Protein AF-A0A7X6MEC7-F1 (afdb_monomer_lite)

Sequence (79 aa):
MYQEGKGTWFSMKITVTRPGKFTTEFDYDNEPGFLFHSGDGDYVRELRQFPRDEEHVPAWLREKVRARPGAKSEGRATG

Secondary structure (DSSP, 8-state):
--BTTTB--SEEEEEEETTTEEEEEEESSSPP--SS---HHHHHHHHHHS---GGGS-HHHHHHHHS-TT---------

Radius of gyration: 16.6 Å; chains: 1; bounding box: 44×42×38 Å

pLDDT: mean 85.73, std 17.38, range [39.66, 98.0]

Organism: NCBI:txid146802

Foldseek 3Di:
DADPQQFAFDDKDWDADPPGDIDMDTHQADDDPDPDDDQLVVLVVRCVVTPHHPVNQYPVSVVSVPPDRPPDPPDDDDD

Structure (mmCIF, N/CA/C/O backbone):
data_AF-A0A7X6MEC7-F1
#
_entry.id   AF-A0A7X6MEC7-F1
#
loop_
_atom_site.group_PDB
_atom_site.id
_atom_site.type_symbol
_atom_site.label_atom_id
_atom_site.label_alt_id
_atom_site.label_comp_id
_atom_site.label_asym_id
_atom_site.label_enti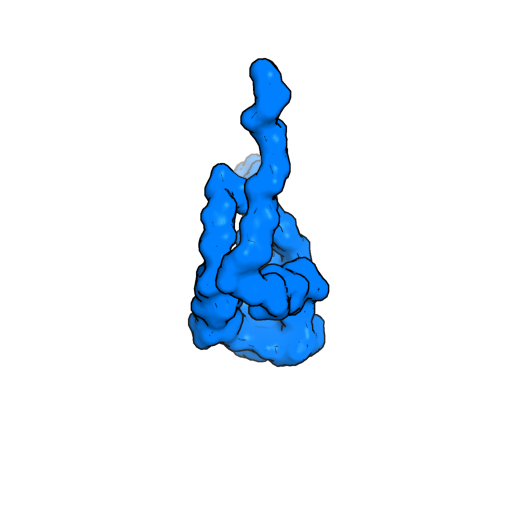ty_id
_atom_site.label_seq_id
_atom_site.pdbx_PDB_ins_code
_atom_site.Cartn_x
_atom_site.Cartn_y
_atom_site.Cartn_z
_atom_site.occupancy
_atom_site.B_iso_or_equiv
_atom_site.auth_seq_id
_atom_site.auth_comp_id
_atom_site.auth_asym_id
_atom_site.auth_atom_id
_atom_site.pdbx_PDB_model_num
ATOM 1 N N . MET A 1 1 ? -3.493 -6.020 5.140 1.00 86.44 1 MET A N 1
ATOM 2 C CA . MET A 1 1 ? -2.870 -7.370 5.191 1.00 86.44 1 MET A CA 1
ATOM 3 C C . MET A 1 1 ? -2.369 -7.759 3.798 1.00 86.44 1 MET A C 1
ATOM 5 O O . MET A 1 1 ? -2.513 -6.941 2.905 1.00 86.44 1 MET A O 1
ATOM 9 N N . TYR A 1 2 ? -1.784 -8.946 3.597 1.00 96.31 2 TYR A N 1
ATOM 10 C CA . TYR A 1 2 ? -1.515 -9.461 2.244 1.00 96.31 2 TYR A CA 1
ATOM 11 C C . TYR A 1 2 ? -2.783 -10.066 1.624 1.00 96.31 2 TYR A C 1
ATOM 13 O O . TYR A 1 2 ? -3.564 -10.707 2.331 1.00 96.31 2 TYR A O 1
ATOM 21 N N . GLN A 1 3 ? -2.964 -9.868 0.321 1.00 96.88 3 GLN A N 1
ATOM 22 C CA . GLN A 1 3 ? -3.990 -10.492 -0.510 1.00 96.88 3 GLN A CA 1
ATOM 23 C C . GLN A 1 3 ? -3.342 -10.943 -1.823 1.00 96.88 3 GLN A C 1
ATOM 25 O O . GLN A 1 3 ? -2.588 -10.184 -2.429 1.00 96.88 3 GLN A O 1
ATOM 30 N N . GLU A 1 4 ? -3.617 -12.172 -2.259 1.00 97.06 4 GLU A N 1
ATOM 31 C CA . GLU A 1 4 ? -3.109 -12.681 -3.538 1.00 97.06 4 GLU A CA 1
ATOM 32 C C . GLU A 1 4 ? -3.594 -11.801 -4.698 1.00 97.06 4 GLU A C 1
ATOM 34 O O . GLU A 1 4 ? -4.723 -11.312 -4.669 1.00 97.06 4 GLU A O 1
ATOM 39 N N . GLY A 1 5 ? -2.709 -11.506 -5.653 1.00 96.62 5 GLY A N 1
ATOM 40 C CA . GLY A 1 5 ? -2.975 -10.575 -6.758 1.00 96.62 5 GLY A CA 1
ATOM 41 C C . GLY A 1 5 ? -3.015 -9.094 -6.355 1.00 96.62 5 GLY A C 1
ATOM 42 O O . GLY A 1 5 ? -2.672 -8.228 -7.146 1.00 96.62 5 GLY A O 1
ATOM 43 N N . LYS A 1 6 ? -3.327 -8.740 -5.105 1.00 97.44 6 LYS A N 1
ATOM 44 C CA . LYS A 1 6 ? -3.362 -7.332 -4.654 1.00 97.44 6 LYS A CA 1
ATOM 45 C C . LYS A 1 6 ? -2.113 -6.889 -3.881 1.00 97.44 6 LYS A C 1
ATOM 47 O O . LYS A 1 6 ? -1.830 -5.695 -3.778 1.00 97.44 6 LYS A O 1
ATOM 52 N N . GLY A 1 7 ? -1.344 -7.834 -3.347 1.00 97.75 7 GLY A N 1
ATOM 53 C CA . GLY A 1 7 ? -0.152 -7.583 -2.538 1.00 97.75 7 GLY A CA 1
ATOM 54 C C . GLY A 1 7 ? -0.471 -7.186 -1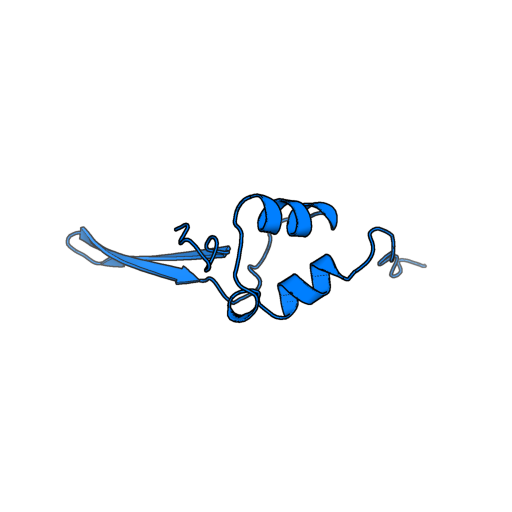.098 1.00 97.75 7 GLY A C 1
ATOM 55 O O . GLY A 1 7 ? -1.531 -7.506 -0.556 1.00 97.75 7 GLY A O 1
ATOM 56 N N . THR A 1 8 ? 0.484 -6.522 -0.439 1.00 97.25 8 THR A N 1
ATOM 57 C CA . THR A 1 8 ? 0.319 -6.022 0.934 1.00 97.25 8 THR A CA 1
ATOM 58 C C . THR A 1 8 ? -0.078 -4.544 0.966 1.00 97.25 8 THR A C 1
ATOM 60 O O . THR A 1 8 ? -0.032 -3.832 -0.035 1.00 97.25 8 THR A O 1
ATOM 63 N N . TRP A 1 9 ? -0.462 -4.101 2.155 1.00 96.44 9 TRP A N 1
ATOM 64 C CA . TRP A 1 9 ? -0.811 -2.734 2.518 1.00 96.44 9 TRP A CA 1
ATOM 65 C C . TRP A 1 9 ? 0.444 -1.914 2.835 1.00 96.44 9 TRP A C 1
ATOM 67 O O . TRP A 1 9 ? 1.411 -2.450 3.380 1.00 96.44 9 TRP A O 1
ATOM 77 N N . PHE A 1 10 ? 0.402 -0.614 2.545 1.00 94.25 10 PHE A N 1
ATOM 78 C CA . PHE A 1 10 ? 1.485 0.339 2.806 1.00 94.25 10 PHE A CA 1
ATOM 79 C C . PHE A 1 10 ? 1.313 1.085 4.124 1.00 94.25 10 PHE A C 1
ATOM 81 O O . PHE A 1 10 ? 2.292 1.373 4.810 1.00 94.25 10 PHE A O 1
ATOM 88 N N . SER A 1 11 ? 0.069 1.389 4.501 1.00 94.50 11 SER A N 1
ATOM 89 C CA . SER A 1 11 ? -0.240 2.005 5.789 1.00 94.50 11 SER A CA 1
ATOM 90 C C . SER A 1 11 ? -1.549 1.477 6.374 1.00 94.50 11 SER A C 1
ATOM 92 O O . SER A 1 11 ? -2.340 0.805 5.708 1.00 94.50 11 SER A O 1
ATOM 94 N N . MET A 1 12 ? -1.739 1.717 7.666 1.00 95.44 12 MET A N 1
ATOM 95 C CA . MET A 1 12 ? -2.915 1.284 8.402 1.00 95.44 12 MET A CA 1
ATOM 96 C C . MET A 1 12 ? -3.328 2.383 9.370 1.00 95.44 12 MET A C 1
ATOM 98 O O . MET A 1 12 ? -2.491 2.928 10.091 1.00 95.44 12 MET A O 1
ATOM 102 N N . LYS A 1 13 ? -4.631 2.644 9.448 1.00 95.00 13 LYS A N 1
ATOM 103 C CA . LYS A 1 13 ? -5.231 3.499 10.469 1.00 95.00 13 LYS A CA 1
ATOM 104 C C . LYS A 1 13 ? -6.095 2.653 11.390 1.00 95.00 13 LYS A C 1
ATOM 106 O O . LYS A 1 13 ? -6.986 1.941 10.937 1.00 95.00 13 LYS A O 1
ATOM 111 N N . ILE A 1 14 ? -5.840 2.752 12.692 1.00 96.06 14 ILE A N 1
ATOM 112 C CA . ILE A 1 14 ? -6.662 2.121 13.727 1.00 96.06 14 ILE A CA 1
ATOM 113 C C . ILE A 1 14 ? -7.386 3.222 14.498 1.00 96.06 14 ILE A C 1
ATOM 115 O O . ILE A 1 14 ? -6.748 4.134 15.021 1.00 96.06 14 ILE A O 1
ATOM 119 N N . THR A 1 15 ? -8.710 3.122 14.595 1.00 96.62 15 THR A N 1
ATOM 120 C CA . THR A 1 15 ? -9.535 4.028 15.404 1.00 96.62 15 THR A CA 1
ATOM 121 C C . THR A 1 15 ? -10.117 3.258 16.577 1.00 96.62 15 THR A C 1
ATOM 123 O O . THR A 1 15 ? -10.775 2.243 16.372 1.00 96.62 15 THR A O 1
ATOM 126 N N . VAL A 1 16 ? -9.902 3.736 17.804 1.00 96.81 16 VAL A N 1
ATOM 127 C CA . VAL A 1 16 ? -10.395 3.096 19.034 1.00 96.81 16 VAL A CA 1
ATOM 128 C C . VAL A 1 16 ? -11.415 4.010 19.714 1.00 96.81 16 VAL A C 1
ATOM 130 O O . VAL A 1 16 ? -11.134 5.177 19.972 1.00 96.81 16 VAL A O 1
ATOM 133 N N . THR A 1 17 ? -12.601 3.484 20.024 1.00 94.94 17 THR A N 1
ATOM 134 C CA . THR A 1 17 ? -13.695 4.203 20.697 1.00 94.94 17 THR A CA 1
ATOM 135 C C . THR A 1 17 ? -14.122 3.487 21.978 1.00 94.94 17 THR A C 1
ATOM 137 O O . THR A 1 17 ? -14.002 2.268 22.113 1.00 94.94 17 THR A O 1
ATOM 140 N N . ARG A 1 18 ? -14.612 4.240 22.970 1.00 91.81 18 ARG A N 1
ATOM 141 C CA . ARG A 1 18 ? -15.118 3.662 24.225 1.00 91.81 18 ARG A CA 1
ATOM 142 C C . ARG A 1 18 ? -16.528 3.064 24.029 1.00 91.81 18 ARG A C 1
ATOM 144 O O . ARG A 1 18 ? -17.319 3.669 23.311 1.00 91.81 18 ARG A O 1
ATOM 151 N N . PRO A 1 19 ? -16.880 1.947 24.699 1.00 88.56 19 PRO A N 1
ATOM 152 C CA . PRO A 1 19 ? -16.021 1.071 25.498 1.00 88.56 19 PRO A CA 1
ATOM 153 C C . PRO A 1 19 ? -15.392 -0.044 24.631 1.00 88.56 19 PRO A C 1
ATOM 155 O O . PRO A 1 19 ? -16.001 -1.084 24.409 1.00 88.56 19 PRO A O 1
ATOM 158 N N . GLY A 1 20 ? -14.165 0.166 24.143 1.00 86.44 20 GLY A N 1
ATOM 159 C CA . GLY A 1 20 ? -13.317 -0.888 23.564 1.00 86.44 20 GLY A CA 1
ATOM 160 C C . GLY A 1 20 ? -13.601 -1.302 22.115 1.00 86.44 20 GLY A C 1
ATOM 161 O O . GLY A 1 20 ? -13.055 -2.306 21.665 1.00 86.44 20 GLY A O 1
ATOM 162 N N . LYS A 1 21 ? -14.419 -0.562 21.360 1.00 94.19 21 LYS A N 1
ATOM 163 C CA . LYS A 1 21 ? -14.615 -0.837 19.928 1.00 94.19 21 LYS A CA 1
ATOM 164 C C . LYS A 1 21 ? -13.425 -0.312 19.134 1.00 94.19 21 LYS A C 1
ATOM 166 O O . LYS A 1 21 ? -12.955 0.792 19.403 1.00 94.19 21 LYS A O 1
ATOM 171 N N . PHE A 1 22 ? -12.986 -1.052 18.123 1.00 94.75 22 PHE A N 1
ATOM 172 C CA . PHE A 1 22 ? -11.955 -0.587 17.203 1.00 94.75 22 PHE A CA 1
ATOM 173 C C . PHE A 1 22 ? -12.341 -0.843 15.747 1.00 94.75 22 PHE A C 1
ATOM 175 O O . PHE A 1 22 ? -13.051 -1.801 15.443 1.00 94.75 22 PHE A O 1
ATOM 182 N N . THR A 1 23 ? -11.871 0.025 14.857 1.00 95.56 23 THR A N 1
ATOM 183 C CA . THR A 1 23 ? -11.921 -0.158 13.404 1.00 95.56 23 THR A CA 1
ATOM 184 C C . THR A 1 23 ? -10.516 -0.053 12.831 1.00 95.56 23 THR A C 1
ATOM 186 O O . THR A 1 23 ? -9.653 0.631 13.389 1.00 95.56 23 THR A O 1
ATOM 189 N N . THR A 1 24 ? -10.283 -0.747 11.721 1.00 96.19 24 THR A N 1
ATOM 190 C CA . THR A 1 24 ? -8.995 -0.759 11.031 1.00 96.19 24 THR A CA 1
ATOM 191 C C . THR A 1 24 ? -9.211 -0.524 9.547 1.00 96.19 24 THR A C 1
ATOM 193 O O . THR A 1 24 ? -10.024 -1.200 8.920 1.00 96.19 24 THR A O 1
ATOM 196 N N . GLU A 1 25 ? -8.458 0.414 8.995 1.00 95.75 25 GLU A N 1
ATOM 197 C CA . GLU A 1 25 ? -8.431 0.751 7.576 1.00 95.75 25 GLU A CA 1
ATOM 198 C C . GLU A 1 25 ? -7.022 0.466 7.057 1.00 95.75 25 GLU A C 1
ATOM 200 O O . GLU A 1 25 ? -6.041 0.879 7.678 1.00 95.75 25 GLU A O 1
ATOM 205 N N . PHE A 1 26 ? -6.918 -0.265 5.949 1.00 96.44 26 PHE A N 1
ATOM 206 C CA . PHE A 1 26 ? -5.648 -0.586 5.299 1.00 96.44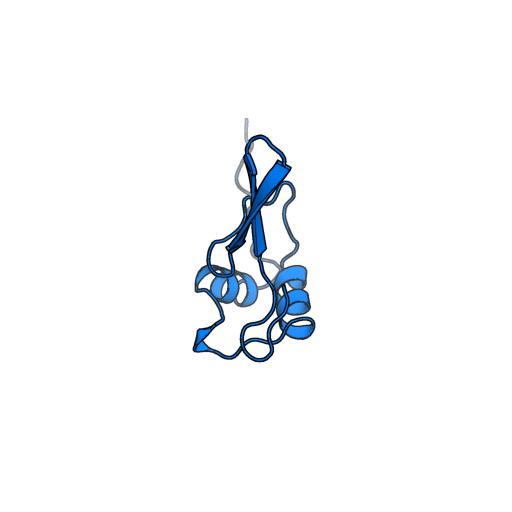 26 PHE A CA 1
ATOM 207 C C . PHE A 1 26 ? -5.562 0.155 3.973 1.00 96.44 26 PHE A C 1
ATOM 209 O O . PHE A 1 26 ? -6.465 0.031 3.145 1.00 96.44 26 PHE A O 1
ATOM 216 N N . ASP A 1 27 ? -4.464 0.865 3.769 1.00 96.62 27 ASP A N 1
ATOM 217 C CA . ASP A 1 27 ? -4.178 1.586 2.538 1.00 96.62 27 ASP A CA 1
ATOM 218 C C . ASP A 1 27 ? -3.251 0.754 1.651 1.00 96.62 27 ASP A C 1
ATOM 220 O O . ASP A 1 27 ? -2.171 0.341 2.086 1.00 96.62 27 ASP A O 1
ATOM 224 N N . TYR A 1 28 ? -3.687 0.491 0.424 1.00 96.81 28 TYR A N 1
ATOM 225 C CA . TYR A 1 28 ? -2.934 -0.254 -0.587 1.00 96.81 28 TYR A CA 1
ATOM 226 C C . TYR A 1 28 ? -2.470 0.641 -1.736 1.00 96.81 28 TYR A C 1
ATOM 228 O O . TYR A 1 28 ? -1.796 0.151 -2.634 1.00 96.81 28 TYR A O 1
ATOM 236 N N . ASP A 1 29 ? -2.821 1.926 -1.727 1.00 96.25 29 ASP A N 1
ATOM 237 C CA . ASP A 1 29 ? -2.802 2.750 -2.932 1.00 96.25 29 ASP A CA 1
ATOM 238 C C . ASP A 1 29 ? -1.908 3.979 -2.773 1.00 96.25 29 ASP A C 1
ATOM 240 O O . ASP A 1 29 ? -1.203 4.350 -3.713 1.00 96.25 29 ASP A O 1
ATOM 244 N N . ASN A 1 30 ? -1.880 4.594 -1.590 1.00 95.62 30 ASN A N 1
ATOM 245 C CA . ASN A 1 30 ? -1.137 5.833 -1.381 1.00 95.62 30 ASN A CA 1
ATOM 246 C C . ASN A 1 30 ? 0.312 5.579 -0.945 1.00 95.62 30 ASN A C 1
ATOM 248 O O . ASN A 1 30 ? 0.591 4.680 -0.147 1.00 95.62 30 ASN A O 1
ATOM 252 N N . GLU A 1 31 ? 1.237 6.406 -1.450 1.00 93.38 31 GLU A N 1
ATOM 253 C CA . GLU A 1 31 ? 2.628 6.416 -0.985 1.00 93.38 31 GLU A CA 1
ATOM 254 C C . GLU A 1 31 ? 2.630 6.798 0.503 1.00 93.38 31 GLU A C 1
ATOM 256 O O . GLU A 1 31 ? 2.136 7.874 0.865 1.00 93.38 31 GLU A O 1
ATOM 261 N N . PRO A 1 32 ? 3.133 5.931 1.397 1.00 90.19 32 PRO A N 1
ATOM 262 C CA . PRO A 1 32 ? 3.142 6.242 2.812 1.00 90.19 32 PRO A CA 1
ATOM 263 C C . PRO A 1 32 ? 4.185 7.330 3.087 1.00 90.19 32 PRO A C 1
ATOM 265 O O . PRO A 1 32 ? 5.222 7.418 2.430 1.00 90.19 32 PRO A O 1
ATOM 268 N N . GLY A 1 33 ? 3.943 8.139 4.118 1.00 88.00 33 GLY A N 1
ATOM 269 C CA . GLY A 1 33 ? 4.944 9.071 4.631 1.00 88.00 33 GLY A CA 1
ATOM 270 C C . GLY A 1 33 ? 6.092 8.312 5.295 1.00 88.00 33 GLY A C 1
ATOM 271 O O . GLY A 1 33 ? 6.080 8.120 6.511 1.00 88.00 33 GLY A O 1
ATOM 272 N N . PHE A 1 34 ? 7.059 7.836 4.509 1.00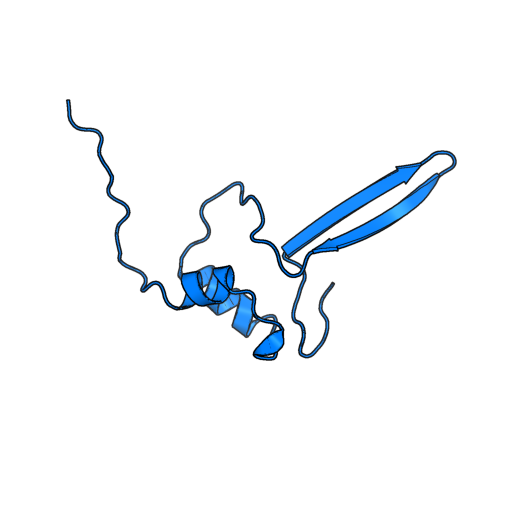 80.88 34 PHE A N 1
ATOM 273 C CA . PHE A 1 34 ? 8.208 7.107 5.031 1.00 80.88 34 PHE A CA 1
ATOM 274 C C . PHE A 1 34 ? 9.051 8.012 5.944 1.00 80.88 34 PHE A C 1
ATOM 276 O O . PHE A 1 34 ? 9.460 9.103 5.553 1.00 80.88 34 PHE A O 1
ATOM 283 N N . LEU A 1 35 ? 9.342 7.540 7.162 1.00 80.94 35 LEU A N 1
ATOM 284 C CA . LEU A 1 35 ? 10.205 8.252 8.119 1.00 80.94 35 LEU A CA 1
ATOM 285 C C . LEU A 1 35 ? 11.675 8.283 7.676 1.00 80.94 35 LEU A C 1
ATOM 287 O O . LEU A 1 35 ? 12.430 9.163 8.083 1.00 80.94 35 LEU A O 1
ATOM 291 N N . PHE A 1 36 ? 12.074 7.321 6.844 1.00 79.50 36 PHE A N 1
ATOM 292 C CA . PHE A 1 36 ? 13.410 7.200 6.277 1.00 79.50 36 PHE A CA 1
ATOM 293 C C . PHE A 1 36 ? 13.299 6.962 4.779 1.00 79.50 36 PHE A C 1
ATOM 295 O O . PHE A 1 36 ? 12.324 6.381 4.308 1.00 79.50 36 PHE A O 1
ATOM 302 N N . HIS A 1 37 ? 14.309 7.387 4.028 1.00 76.81 37 HIS A N 1
ATOM 303 C CA . HIS A 1 37 ? 14.345 7.126 2.598 1.00 76.81 37 HIS A CA 1
ATOM 304 C C . HIS A 1 37 ? 14.499 5.620 2.345 1.00 76.81 37 HIS A C 1
ATOM 306 O O . HIS A 1 37 ? 15.516 5.034 2.717 1.00 76.81 37 HIS A O 1
ATOM 312 N N . SER A 1 38 ? 13.495 5.000 1.725 1.00 78.50 38 SER A N 1
ATOM 313 C CA . SER A 1 38 ? 13.604 3.627 1.222 1.00 78.50 38 SER A CA 1
ATOM 314 C C . SER A 1 38 ? 14.593 3.608 0.059 1.00 78.50 38 SER A C 1
ATOM 316 O O . SER A 1 38 ? 14.522 4.476 -0.812 1.00 78.50 38 SER A O 1
ATOM 318 N N . GLY A 1 39 ? 15.513 2.643 0.028 1.00 78.94 39 GLY A N 1
ATOM 319 C CA . GLY A 1 39 ? 16.439 2.518 -1.094 1.00 78.94 39 GLY A CA 1
ATOM 320 C C . GLY A 1 39 ? 15.705 2.080 -2.362 1.00 78.94 39 GLY A C 1
ATOM 321 O O . GLY A 1 39 ? 14.718 1.353 -2.290 1.00 78.94 39 GLY A O 1
ATOM 322 N N . ASP A 1 40 ? 16.207 2.453 -3.541 1.00 77.38 40 ASP A N 1
ATOM 323 C CA . ASP A 1 40 ? 15.556 2.125 -4.824 1.00 77.38 40 ASP A CA 1
ATOM 324 C C . ASP A 1 40 ? 15.307 0.610 -5.005 1.00 77.38 40 ASP A C 1
ATOM 326 O O . ASP A 1 40 ? 14.298 0.184 -5.570 1.00 77.38 40 ASP A O 1
ATOM 330 N N . GLY A 1 41 ? 16.196 -0.232 -4.462 1.00 87.75 41 GLY A N 1
ATOM 331 C CA . GLY A 1 41 ? 16.047 -1.692 -4.475 1.00 87.75 41 GLY A CA 1
ATOM 332 C C . GLY A 1 41 ? 14.953 -2.238 -3.548 1.00 87.75 41 GLY A C 1
ATOM 333 O O . GLY A 1 41 ? 14.498 -3.368 -3.750 1.00 87.75 41 GLY A O 1
ATOM 334 N N . ASP A 1 42 ? 14.502 -1.463 -2.558 1.00 90.44 42 ASP A N 1
ATOM 335 C CA . ASP A 1 42 ? 13.483 -1.899 -1.603 1.00 90.44 42 ASP A CA 1
ATOM 336 C C . ASP A 1 42 ? 12.114 -2.034 -2.263 1.00 90.44 42 ASP A C 1
ATOM 338 O O . ASP A 1 42 ? 11.418 -3.011 -2.002 1.00 90.44 42 ASP A O 1
ATOM 342 N N . TYR A 1 43 ? 11.764 -1.137 -3.188 1.00 91.88 43 TYR A N 1
ATOM 343 C CA . TYR A 1 43 ? 10.497 -1.202 -3.923 1.00 91.88 43 TYR A CA 1
ATOM 344 C C . TYR A 1 43 ? 10.412 -2.439 -4.827 1.00 91.88 43 TYR A C 1
ATOM 346 O O . TYR A 1 43 ? 9.380 -3.103 -4.903 1.00 91.88 43 TYR A O 1
ATOM 354 N N . VAL A 1 44 ? 11.521 -2.809 -5.478 1.00 93.25 44 VAL A N 1
ATOM 355 C CA . VAL A 1 44 ? 11.590 -4.040 -6.285 1.00 93.25 44 VAL A CA 1
ATOM 356 C C . VAL A 1 44 ? 11.477 -5.276 -5.397 1.00 93.25 44 VAL A C 1
ATOM 358 O O . VAL A 1 44 ? 10.805 -6.243 -5.757 1.00 93.25 44 VAL A O 1
ATOM 361 N N . ARG A 1 45 ? 12.145 -5.266 -4.239 1.00 93.81 45 ARG A N 1
ATOM 362 C CA . ARG A 1 45 ? 12.075 -6.363 -3.269 1.00 93.81 45 ARG A CA 1
ATOM 363 C C . ARG A 1 45 ? 10.665 -6.522 -2.704 1.00 93.81 45 ARG A C 1
ATOM 365 O O . ARG A 1 45 ? 10.203 -7.652 -2.581 1.00 93.81 45 ARG A O 1
ATOM 372 N N . GLU A 1 46 ? 9.988 -5.415 -2.422 1.00 93.50 46 GLU A N 1
ATOM 373 C CA . GLU A 1 46 ? 8.606 -5.387 -1.950 1.00 93.50 46 GLU A CA 1
ATOM 374 C C . GLU A 1 46 ? 7.669 -6.075 -2.953 1.00 93.50 46 GLU A C 1
ATOM 376 O O . GLU A 1 46 ? 6.983 -7.019 -2.567 1.00 93.50 46 GLU A O 1
ATOM 381 N N . LEU A 1 47 ? 7.741 -5.729 -4.245 1.00 95.06 47 LEU A N 1
ATOM 382 C CA . LEU A 1 47 ? 6.922 -6.366 -5.289 1.00 95.06 47 LEU A CA 1
ATOM 383 C C . LEU A 1 47 ? 7.232 -7.853 -5.490 1.00 95.06 47 LEU A C 1
ATOM 385 O O . LEU A 1 47 ? 6.348 -8.626 -5.848 1.00 95.06 47 LEU A O 1
ATOM 389 N N . ARG A 1 48 ? 8.483 -8.276 -5.273 1.00 95.25 48 ARG A N 1
ATOM 390 C CA . ARG A 1 48 ? 8.843 -9.704 -5.319 1.00 95.25 48 ARG A CA 1
ATOM 391 C C . ARG A 1 48 ? 8.277 -10.473 -4.131 1.00 95.25 48 ARG A C 1
ATOM 393 O O . ARG A 1 48 ? 7.924 -11.637 -4.280 1.00 95.25 48 ARG A O 1
ATOM 400 N N . GLN A 1 49 ? 8.247 -9.844 -2.959 1.00 96.50 49 GLN A N 1
ATOM 401 C CA . GLN A 1 49 ? 7.767 -10.464 -1.730 1.00 96.50 49 GLN A CA 1
ATOM 402 C C . GLN A 1 49 ? 6.237 -10.475 -1.649 1.00 96.50 49 GLN A C 1
ATOM 404 O O . GLN A 1 49 ? 5.663 -11.442 -1.154 1.00 96.50 49 GLN A O 1
ATOM 409 N N . PHE A 1 50 ? 5.587 -9.425 -2.149 1.00 97.12 50 PHE A N 1
ATOM 410 C CA . PHE A 1 50 ? 4.137 -9.270 -2.179 1.00 97.12 50 PHE A CA 1
ATOM 411 C C . PHE A 1 50 ? 3.681 -8.979 -3.614 1.00 97.12 50 PHE A C 1
ATOM 413 O O . PHE A 1 50 ? 3.443 -7.817 -3.962 1.00 97.12 50 PHE A O 1
ATOM 420 N N . PRO A 1 51 ? 3.577 -10.024 -4.457 1.00 96.94 51 PRO A N 1
ATOM 421 C CA . PRO A 1 51 ? 3.189 -9.872 -5.851 1.00 96.94 51 PRO A CA 1
ATOM 422 C C . PRO A 1 51 ? 1.835 -9.183 -6.002 1.00 96.94 51 PRO A C 1
ATOM 424 O O . PRO A 1 51 ? 0.916 -9.403 -5.208 1.00 96.94 51 PRO A O 1
ATOM 427 N N . ARG A 1 52 ? 1.737 -8.355 -7.042 1.00 97.88 52 ARG A N 1
ATOM 428 C CA . ARG A 1 52 ? 0.529 -7.628 -7.425 1.00 97.88 52 ARG A CA 1
ATOM 429 C C . ARG A 1 52 ? 0.266 -7.821 -8.909 1.00 97.88 52 ARG A C 1
ATOM 431 O O . ARG A 1 52 ? 1.201 -7.748 -9.707 1.00 97.88 52 ARG A O 1
ATOM 438 N N . ASP A 1 53 ? -0.995 -7.998 -9.253 1.00 98.00 53 ASP A N 1
ATOM 439 C CA . ASP A 1 53 ? -1.520 -7.854 -10.596 1.00 98.00 53 ASP A CA 1
ATOM 440 C C . ASP A 1 53 ? -1.323 -6.407 -11.045 1.00 98.00 53 ASP A C 1
ATOM 442 O O . ASP A 1 53 ? -1.249 -5.476 -10.235 1.00 98.00 53 ASP A O 1
ATOM 446 N N . GLU A 1 54 ? -1.208 -6.204 -12.354 1.00 96.00 54 GLU A N 1
ATOM 447 C CA . GLU A 1 54 ? -0.806 -4.913 -12.912 1.00 96.00 54 GLU A CA 1
ATOM 448 C C . GLU A 1 54 ? -1.742 -3.770 -12.485 1.00 96.00 54 GLU A C 1
ATOM 450 O O . GLU A 1 54 ? -1.273 -2.673 -12.164 1.00 96.00 54 GLU A O 1
ATOM 455 N N . GLU A 1 55 ? -3.044 -4.044 -12.403 1.00 96.81 55 GLU A N 1
ATOM 456 C CA . GLU A 1 55 ? -4.093 -3.132 -11.930 1.00 96.81 55 GLU A CA 1
ATOM 457 C C . GLU A 1 55 ? -3.958 -2.714 -10.461 1.00 96.81 55 GLU A C 1
ATOM 459 O O . GLU A 1 55 ? -4.450 -1.652 -10.081 1.00 96.81 55 GLU A O 1
ATOM 464 N N . HIS A 1 56 ? -3.252 -3.502 -9.651 1.00 97.62 56 HIS A N 1
ATOM 465 C CA . HIS A 1 56 ? -3.055 -3.264 -8.224 1.00 97.62 56 HIS A CA 1
ATOM 466 C C . HIS A 1 56 ? -1.699 -2.647 -7.883 1.00 97.62 56 HIS A C 1
ATOM 468 O O . HIS A 1 56 ? -1.430 -2.394 -6.713 1.00 97.62 56 HIS A O 1
ATOM 474 N N . VAL A 1 57 ? -0.841 -2.363 -8.869 1.00 97.06 57 VAL A N 1
ATOM 475 C CA . VAL A 1 57 ? 0.400 -1.608 -8.639 1.00 97.06 57 VAL A CA 1
ATOM 476 C C . VAL A 1 57 ? 0.118 -0.103 -8.753 1.00 97.06 57 VAL A C 1
ATOM 478 O O . VAL A 1 57 ? -0.141 0.372 -9.862 1.00 97.06 57 VAL A O 1
ATOM 481 N N . PRO A 1 58 ? 0.215 0.693 -7.674 1.00 97.12 58 PRO A N 1
ATOM 482 C CA . PRO A 1 58 ? -0.036 2.130 -7.757 1.00 97.12 58 PRO A CA 1
ATOM 483 C C . PRO A 1 58 ? 0.994 2.858 -8.626 1.00 97.12 58 PRO A C 1
ATOM 485 O O . PRO A 1 58 ? 2.146 2.434 -8.747 1.00 97.12 58 PRO A O 1
ATOM 488 N N . ALA A 1 59 ? 0.600 3.997 -9.204 1.00 96.12 59 ALA A N 1
ATOM 489 C CA . ALA A 1 59 ? 1.449 4.765 -10.118 1.00 96.12 59 ALA A CA 1
ATOM 490 C C . ALA A 1 59 ? 2.798 5.161 -9.493 1.00 96.12 59 ALA A C 1
ATOM 492 O O . ALA A 1 59 ? 3.839 4.922 -10.103 1.00 96.12 59 ALA A O 1
ATOM 493 N N . TRP A 1 60 ? 2.789 5.661 -8.253 1.00 94.38 60 TRP A N 1
ATOM 494 C CA . TRP A 1 60 ? 4.004 6.051 -7.533 1.00 94.38 60 TRP A CA 1
ATOM 495 C C . TRP A 1 60 ? 4.983 4.876 -7.382 1.00 94.38 60 TRP A C 1
ATOM 497 O O . TRP A 1 60 ? 6.183 5.037 -7.586 1.00 94.38 60 TRP A O 1
ATOM 507 N N . LEU A 1 61 ? 4.487 3.664 -7.105 1.00 94.12 61 LEU A N 1
ATOM 508 C CA . LEU A 1 61 ? 5.339 2.488 -6.934 1.00 94.12 61 LEU A CA 1
ATOM 509 C C . LEU A 1 61 ? 5.954 2.063 -8.271 1.00 94.12 61 LEU A C 1
ATOM 511 O O . LEU A 1 61 ? 7.141 1.734 -8.329 1.00 94.12 61 LEU A O 1
ATOM 515 N N . ARG A 1 62 ? 5.182 2.141 -9.367 1.00 94.06 62 ARG A N 1
ATOM 516 C CA . ARG A 1 62 ? 5.714 1.918 -10.723 1.00 94.06 62 ARG A CA 1
ATOM 517 C C . ARG A 1 62 ? 6.824 2.914 -11.049 1.00 94.06 62 ARG A C 1
ATOM 519 O O . ARG A 1 62 ? 7.825 2.525 -11.648 1.00 94.06 62 ARG A O 1
ATOM 526 N N . GLU A 1 63 ? 6.663 4.178 -10.669 1.00 92.81 63 GLU A N 1
ATOM 527 C CA . GLU A 1 63 ? 7.670 5.219 -10.886 1.00 92.81 63 GLU A CA 1
ATOM 528 C C . GLU A 1 63 ? 8.957 4.937 -10.106 1.00 92.81 63 GLU A C 1
ATOM 530 O O . GLU A 1 63 ? 10.033 4.956 -10.704 1.00 92.81 63 GLU A O 1
ATOM 535 N N . LYS A 1 64 ? 8.864 4.581 -8.818 1.00 91.00 64 LYS A N 1
ATOM 536 C CA . LYS A 1 64 ? 10.036 4.238 -7.991 1.00 91.00 64 LYS A CA 1
ATOM 537 C C . LYS A 1 64 ? 10.792 3.018 -8.515 1.00 91.00 64 LYS A C 1
ATOM 539 O O . LYS A 1 64 ? 12.014 3.016 -8.518 1.00 91.00 64 LYS A O 1
ATOM 544 N N . VAL A 1 65 ? 10.082 2.002 -9.005 1.00 91.06 65 VAL A N 1
ATOM 545 C CA . VAL A 1 65 ? 10.698 0.797 -9.590 1.00 91.06 65 VAL A CA 1
ATOM 546 C C . VAL A 1 65 ? 11.381 1.091 -10.929 1.00 91.06 65 VAL A C 1
ATOM 548 O O . VAL A 1 65 ? 12.384 0.465 -11.270 1.00 91.06 65 VAL A O 1
ATOM 551 N N . ARG A 1 66 ? 10.842 2.034 -11.711 1.00 88.94 66 ARG A N 1
ATOM 552 C CA . ARG A 1 66 ? 11.431 2.463 -12.990 1.00 88.94 66 ARG A CA 1
ATOM 553 C C . ARG A 1 66 ? 12.606 3.419 -12.805 1.00 88.94 66 ARG A C 1
ATOM 555 O O . ARG A 1 66 ? 13.487 3.448 -13.668 1.00 88.94 66 ARG A O 1
ATOM 562 N N . ALA A 1 67 ? 12.617 4.203 -11.728 1.00 79.81 67 ALA A N 1
ATOM 563 C CA . ALA A 1 67 ? 13.737 5.058 -11.378 1.00 79.81 67 ALA A CA 1
ATOM 564 C C . ALA A 1 67 ? 14.979 4.176 -11.176 1.00 79.81 67 ALA A C 1
ATOM 566 O O . ALA A 1 67 ? 15.040 3.336 -10.284 1.00 79.81 67 ALA A O 1
ATOM 567 N N . ARG A 1 68 ? 15.959 4.299 -12.079 1.00 58.25 68 ARG A N 1
ATOM 568 C CA . ARG A 1 68 ? 17.187 3.503 -11.994 1.00 58.25 68 ARG A CA 1
ATOM 569 C C . ARG A 1 68 ? 17.932 3.863 -10.704 1.00 58.25 68 ARG A C 1
ATOM 571 O O . ARG A 1 68 ? 18.143 5.060 -10.489 1.00 58.25 68 ARG A O 1
ATOM 578 N N . PRO A 1 69 ? 18.436 2.877 -9.937 1.00 53.12 69 PRO A N 1
ATOM 579 C CA . PRO A 1 69 ? 19.374 3.157 -8.861 1.00 53.12 69 PRO A CA 1
ATOM 580 C C . PRO A 1 69 ? 20.587 3.896 -9.429 1.00 53.12 69 PRO A C 1
ATOM 582 O O . PRO A 1 69 ? 21.350 3.337 -10.219 1.00 53.12 69 PRO A O 1
ATOM 585 N N . GLY A 1 70 ? 20.716 5.182 -9.087 1.00 51.97 70 GLY A N 1
ATOM 586 C CA . GLY A 1 70 ? 21.824 6.038 -9.525 1.00 51.97 70 GLY A CA 1
ATOM 587 C C . GLY A 1 70 ? 21.468 7.436 -10.046 1.00 51.97 70 GLY A C 1
ATOM 588 O O . GLY A 1 70 ? 22.385 8.216 -10.304 1.00 51.97 70 GLY A O 1
ATOM 589 N N . ALA A 1 71 ? 20.192 7.813 -10.175 1.00 47.59 71 ALA A N 1
ATOM 590 C CA . ALA A 1 71 ? 19.834 9.203 -10.474 1.00 47.59 71 ALA A CA 1
ATOM 591 C C . ALA A 1 71 ? 19.868 10.050 -9.189 1.00 47.59 71 ALA A C 1
ATOM 593 O O . ALA A 1 71 ? 18.852 10.274 -8.539 1.00 47.59 71 ALA A O 1
ATOM 594 N N . LYS A 1 72 ? 21.077 10.479 -8.808 1.00 42.34 72 LYS A N 1
ATOM 595 C CA . LYS A 1 72 ? 21.356 11.394 -7.694 1.00 42.34 72 LYS A CA 1
ATOM 596 C C . LYS A 1 72 ? 20.319 12.523 -7.587 1.00 42.34 72 LYS A C 1
ATOM 598 O O . LYS A 1 72 ? 20.239 13.364 -8.478 1.00 42.34 72 LYS A O 1
ATOM 603 N N . SER A 1 73 ? 19.671 12.655 -6.432 1.00 48.41 73 SER A N 1
ATOM 604 C CA . SER A 1 73 ? 19.248 13.963 -5.924 1.00 48.41 73 SER A CA 1
ATOM 605 C C . SER A 1 73 ? 20.407 14.589 -5.136 1.00 48.41 73 SER A C 1
ATOM 607 O O . SER A 1 73 ? 20.335 14.762 -3.921 1.00 48.41 73 SER A O 1
ATOM 609 N N . GLU A 1 74 ? 21.515 14.906 -5.812 1.00 46.97 74 GLU A N 1
ATOM 610 C CA . GLU A 1 74 ? 22.471 15.888 -5.289 1.00 46.97 74 GLU A CA 1
ATOM 611 C C . GLU A 1 74 ? 21.928 17.273 -5.648 1.00 46.97 74 GLU A C 1
ATOM 613 O O . GLU A 1 74 ? 22.144 17.799 -6.736 1.00 46.97 74 GLU A O 1
ATOM 618 N N . GLY A 1 75 ? 21.149 17.827 -4.721 1.00 39.72 75 GLY A N 1
ATOM 619 C CA . GLY A 1 75 ? 20.531 19.142 -4.808 1.00 39.72 75 GLY A CA 1
ATOM 620 C C . GLY A 1 75 ? 20.973 20.047 -3.663 1.00 39.72 75 GLY A C 1
ATOM 621 O O . GLY A 1 75 ? 20.184 20.336 -2.779 1.00 39.72 75 GLY A O 1
ATOM 622 N N . ARG A 1 76 ? 22.223 20.518 -3.750 1.00 42.91 76 ARG A N 1
ATOM 623 C CA . ARG A 1 76 ? 22.672 21.873 -3.373 1.00 42.91 76 ARG A CA 1
ATOM 624 C C . ARG A 1 76 ? 22.639 22.282 -1.883 1.00 42.91 76 ARG A C 1
ATOM 626 O O . ARG A 1 76 ? 21.673 22.857 -1.398 1.00 42.91 76 ARG A O 1
ATOM 633 N N . ALA A 1 77 ? 23.805 22.198 -1.243 1.00 39.66 77 ALA A N 1
ATOM 634 C CA . ALA A 1 77 ? 24.279 23.252 -0.344 1.00 39.66 77 ALA A CA 1
ATOM 635 C C . ALA A 1 77 ? 25.603 23.784 -0.914 1.00 39.66 77 ALA A C 1
ATOM 637 O O . ALA A 1 77 ? 26.617 23.091 -0.943 1.00 39.66 77 ALA A O 1
ATOM 638 N N . THR A 1 78 ? 25.546 24.988 -1.474 1.00 45.47 78 THR A N 1
ATOM 639 C CA . THR A 1 78 ? 26.692 25.772 -1.940 1.00 45.47 78 THR A CA 1
ATOM 640 C C . THR A 1 78 ? 26.601 27.105 -1.216 1.00 45.47 78 THR A C 1
ATOM 642 O O . THR A 1 78 ? 25.555 27.744 -1.325 1.00 45.47 78 THR A O 1
ATOM 645 N N . GLY A 1 79 ? 27.683 27.514 -0.549 1.00 46.62 79 GLY A N 1
ATOM 646 C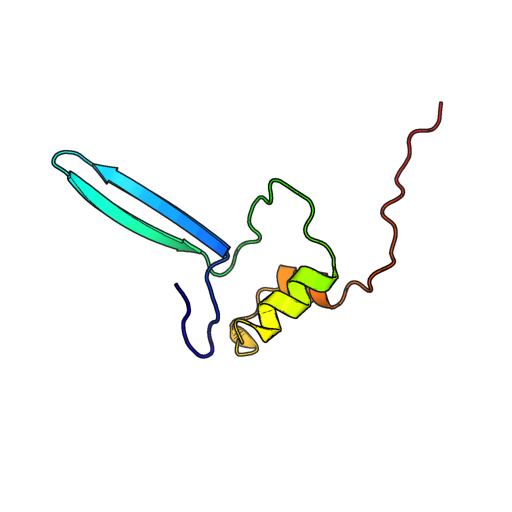 CA . GLY A 1 79 ? 27.839 28.843 0.052 1.00 46.6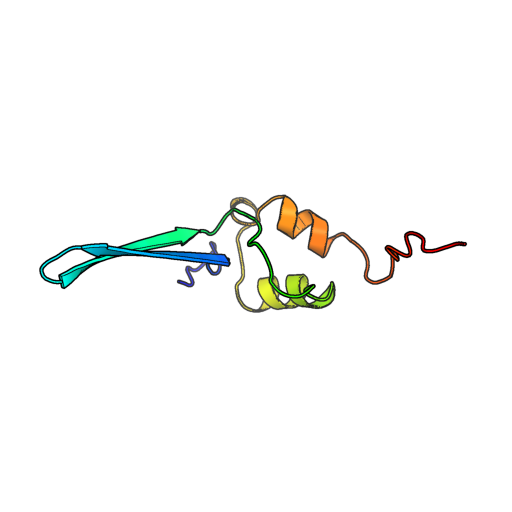2 79 GLY A CA 1
ATOM 647 C C . GLY A 1 79 ? 27.707 28.846 1.559 1.00 46.62 79 GLY A C 1
ATOM 648 O O . GLY A 1 79 ? 26.552 28.852 2.028 1.00 46.62 79 GLY A O 1
#

InterPro domains:
  IPR036170 Immunity protein YezG-like superfamily [SSF160424] (1-69)